Protein AF-A0AAD9XNI5-F1 (afdb_monomer_lite)

InterPro domains:
  IPR002160 Proteinase inhibitor I3, Kunitz legume [PF00197] (52-113)
  IPR002160 Proteinase inhibitor I3, Kunitz legume [PTHR33107] (52-117)
  IPR011065 Kunitz inhibitor STI-like superfamily [SSF50386] (25-122)

Structure (mmCIF, N/CA/C/O backbone):
data_AF-A0AAD9XNI5-F1
#
_entry.id   AF-A0AAD9XNI5-F1
#
loop_
_atom_site.group_PDB
_atom_site.id
_atom_site.type_symbol
_atom_site.label_atom_id
_atom_site.label_alt_id
_atom_site.label_comp_id
_atom_site.label_asym_id
_atom_site.label_entity_id
_atom_site.label_seq_id
_atom_site.pdbx_PDB_ins_code
_atom_site.Cartn_x
_atom_site.Cartn_y
_atom_site.Cartn_z
_atom_site.occupancy
_atom_site.B_iso_or_equiv
_atom_site.auth_seq_id
_atom_site.auth_comp_id
_atom_site.auth_asym_id
_atom_site.auth_atom_id
_atom_site.pdbx_PDB_model_num
ATOM 1 N N . MET A 1 1 ? 68.115 11.244 -39.200 1.00 38.47 1 MET A N 1
ATOM 2 C CA . MET A 1 1 ? 66.893 11.781 -39.847 1.00 38.47 1 MET A CA 1
ATOM 3 C C . MET A 1 1 ? 65.775 10.786 -39.574 1.00 38.47 1 MET A C 1
ATOM 5 O O . MET A 1 1 ? 65.851 9.672 -40.053 1.00 38.47 1 MET A O 1
ATOM 9 N N . LYS A 1 2 ? 65.006 11.010 -38.505 1.00 47.91 2 LYS A N 1
ATOM 10 C CA . LYS A 1 2 ? 63.680 11.659 -38.520 1.00 47.91 2 LYS A CA 1
ATOM 11 C C . LYS A 1 2 ? 62.652 10.840 -39.305 1.00 47.91 2 LYS A C 1
ATOM 13 O O . LYS A 1 2 ? 62.454 11.102 -40.481 1.00 47.91 2 LYS A O 1
ATOM 18 N N . SER A 1 3 ? 61.957 9.931 -38.631 1.00 46.34 3 SER A N 1
ATOM 19 C CA . SER A 1 3 ? 60.509 9.835 -38.805 1.00 46.34 3 SER A CA 1
ATOM 20 C C . SER A 1 3 ? 59.884 9.019 -37.679 1.00 46.34 3 SER A C 1
ATOM 22 O O . SER A 1 3 ? 60.402 7.975 -37.302 1.00 46.34 3 SER A O 1
ATOM 24 N N . SER A 1 4 ? 58.724 9.500 -37.243 1.00 51.69 4 SER A N 1
ATOM 25 C CA . SER A 1 4 ? 57.641 8.714 -36.658 1.00 51.69 4 SER A CA 1
ATOM 26 C C . SER A 1 4 ? 57.689 8.405 -35.160 1.00 51.69 4 SER A C 1
ATOM 28 O O . SER A 1 4 ? 58.062 7.317 -34.750 1.00 51.69 4 SER A O 1
ATOM 30 N N . PHE A 1 5 ? 57.175 9.341 -34.354 1.00 50.62 5 PHE A N 1
ATOM 31 C CA . PHE A 1 5 ? 56.506 9.008 -33.082 1.00 50.62 5 PHE A CA 1
ATOM 32 C C . PHE A 1 5 ? 55.233 9.835 -32.804 1.00 50.62 5 PHE A C 1
ATOM 34 O O . PHE A 1 5 ? 54.589 9.643 -31.780 1.00 50.62 5 PHE A O 1
ATOM 41 N N . VAL A 1 6 ? 54.801 10.724 -33.710 1.00 53.62 6 VAL A N 1
ATOM 42 C CA . VAL A 1 6 ? 53.683 11.651 -33.419 1.00 53.62 6 VAL A CA 1
ATOM 43 C C . VAL A 1 6 ? 52.296 10.996 -33.566 1.00 53.62 6 VAL A C 1
ATOM 45 O O . VAL A 1 6 ? 51.315 11.514 -33.045 1.00 53.62 6 VAL A O 1
ATOM 48 N N . ALA A 1 7 ? 52.185 9.822 -34.194 1.00 50.84 7 ALA A N 1
ATOM 49 C CA . ALA A 1 7 ? 50.882 9.190 -34.439 1.00 50.84 7 ALA A CA 1
ATOM 50 C C . ALA A 1 7 ? 50.332 8.355 -33.262 1.00 50.84 7 ALA A C 1
ATOM 52 O O . ALA A 1 7 ? 49.136 8.084 -33.225 1.00 50.84 7 ALA A O 1
ATOM 53 N N . LEU A 1 8 ? 51.161 7.965 -32.284 1.00 46.12 8 LEU A N 1
ATOM 54 C CA . LEU A 1 8 ? 50.722 7.097 -31.176 1.00 46.12 8 LEU A CA 1
ATOM 55 C C . LEU A 1 8 ? 50.146 7.864 -29.972 1.00 46.12 8 LEU A C 1
ATOM 57 O O . LEU A 1 8 ? 49.423 7.274 -29.174 1.00 46.12 8 LEU A O 1
ATOM 61 N N . SER A 1 9 ? 50.376 9.179 -29.869 1.00 48.59 9 SER A N 1
ATOM 62 C CA . SER A 1 9 ? 49.795 10.006 -28.793 1.00 48.59 9 SER A CA 1
ATOM 63 C C . SER A 1 9 ? 48.326 10.380 -29.009 1.00 48.59 9 SER A C 1
ATOM 65 O O . SER A 1 9 ? 47.660 10.763 -28.053 1.00 48.59 9 SER A O 1
ATOM 67 N N . ILE A 1 10 ? 47.791 10.271 -30.230 1.00 51.34 10 ILE A N 1
ATOM 68 C CA . ILE A 1 10 ? 46.407 10.695 -30.518 1.00 51.34 10 ILE A CA 1
ATOM 69 C C . ILE A 1 10 ? 45.386 9.620 -30.093 1.00 51.34 10 ILE A C 1
ATOM 71 O O . ILE A 1 10 ? 44.232 9.936 -29.823 1.00 51.34 10 ILE A O 1
ATOM 75 N N . ILE A 1 11 ? 45.809 8.362 -29.920 1.00 49.66 11 ILE A N 1
ATOM 76 C CA . ILE A 1 11 ? 44.926 7.263 -29.483 1.00 49.66 11 ILE A CA 1
ATOM 77 C C . ILE A 1 11 ? 44.700 7.274 -27.954 1.00 49.66 11 ILE A C 1
ATOM 79 O O . ILE A 1 11 ? 43.727 6.705 -27.467 1.00 49.66 11 ILE A O 1
ATOM 83 N N . TYR A 1 12 ? 45.517 8.003 -27.183 1.00 50.78 12 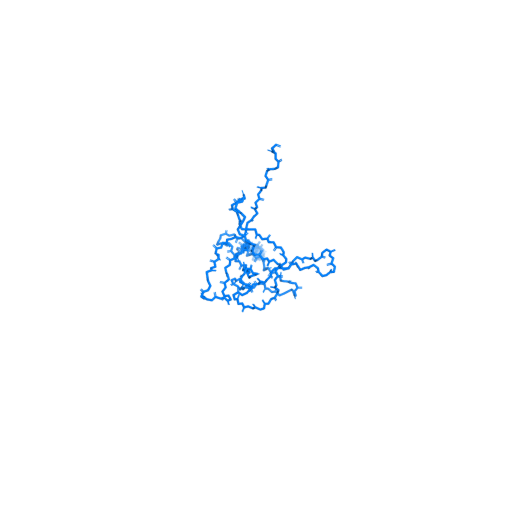TYR A N 1
ATOM 84 C CA . TYR A 1 12 ? 45.322 8.170 -25.733 1.00 50.78 12 TYR A CA 1
ATOM 85 C C . TYR A 1 12 ? 44.331 9.281 -25.344 1.00 50.78 12 TYR A C 1
ATOM 87 O O . TYR A 1 12 ? 44.061 9.463 -24.159 1.00 50.78 12 TYR A O 1
ATOM 95 N N . LEU A 1 13 ? 43.717 9.963 -26.318 1.00 49.28 13 LEU A N 1
ATOM 96 C CA . LEU A 1 13 ? 42.454 10.681 -26.112 1.00 49.28 13 LEU A CA 1
ATOM 97 C C . LEU A 1 13 ? 41.250 9.813 -26.513 1.00 49.28 13 LEU A C 1
ATOM 99 O O . LEU A 1 13 ? 40.232 10.315 -26.983 1.00 49.28 13 LEU A O 1
ATOM 103 N N . ALA A 1 14 ? 41.285 8.516 -26.207 1.00 51.28 14 ALA A N 1
ATOM 104 C CA . ALA A 1 14 ? 40.076 7.907 -25.676 1.00 51.28 14 ALA A CA 1
ATOM 105 C C . ALA A 1 14 ? 39.839 8.545 -24.299 1.00 51.28 14 ALA A C 1
ATOM 107 O O . ALA A 1 14 ? 40.159 7.974 -23.258 1.00 51.28 14 ALA A O 1
ATOM 108 N N . LEU A 1 15 ? 39.317 9.779 -24.306 1.00 51.72 15 LEU A N 1
ATOM 109 C CA . LEU A 1 15 ? 38.514 10.272 -23.207 1.00 51.72 15 LEU A CA 1
ATOM 110 C C . LEU A 1 15 ? 37.523 9.144 -22.936 1.00 51.72 15 LEU A C 1
ATOM 112 O O . LEU A 1 15 ? 36.540 8.986 -23.657 1.00 51.72 15 LEU A O 1
ATOM 116 N N . SER A 1 16 ? 37.761 8.372 -21.880 1.00 52.16 16 SER A N 1
ATOM 117 C CA . SER A 1 16 ? 36.663 7.766 -21.162 1.00 52.16 16 SER A CA 1
ATOM 118 C C . SER A 1 16 ? 35.908 8.940 -20.546 1.00 52.16 16 SER A C 1
ATOM 120 O O . SER A 1 16 ? 35.975 9.199 -19.342 1.00 52.16 16 SER A O 1
ATOM 122 N N . THR A 1 17 ? 35.182 9.693 -21.374 1.00 50.12 17 THR A N 1
ATOM 123 C CA . THR A 1 17 ? 33.915 10.203 -20.911 1.00 50.12 17 THR A CA 1
ATOM 124 C C . THR A 1 17 ? 33.201 8.931 -20.485 1.00 50.12 17 THR A C 1
ATOM 126 O O . THR A 1 17 ? 32.722 8.147 -21.298 1.00 50.12 17 THR A O 1
ATOM 129 N N . LYS A 1 18 ? 33.213 8.642 -19.177 1.00 53.88 18 LYS A N 1
ATOM 130 C CA . LYS A 1 18 ? 32.095 7.915 -18.600 1.00 53.88 18 LYS A CA 1
ATOM 131 C C . LYS A 1 18 ? 30.923 8.742 -19.074 1.00 53.88 18 LYS A C 1
ATOM 133 O O . LYS A 1 18 ? 30.734 9.853 -18.583 1.00 53.88 18 LYS A O 1
ATOM 138 N N . SER A 1 19 ? 30.263 8.296 -20.135 1.00 46.06 19 SER A N 1
ATOM 139 C CA . SER A 1 19 ? 29.042 8.922 -20.564 1.00 46.06 19 SER A CA 1
ATOM 140 C C . SER A 1 19 ? 28.153 8.764 -19.348 1.00 46.06 19 SER A C 1
ATOM 142 O O . SER A 1 19 ? 27.649 7.675 -19.079 1.00 46.06 19 SER A O 1
ATOM 144 N N . SER A 1 20 ? 27.986 9.828 -18.570 1.00 49.56 20 SER A N 1
ATOM 145 C CA . SER A 1 20 ? 26.837 9.986 -17.698 1.00 49.56 20 SER A CA 1
ATOM 146 C C . SER A 1 20 ? 25.629 10.208 -18.612 1.00 49.56 20 SER A C 1
ATOM 148 O O . SER A 1 20 ? 24.979 11.248 -18.581 1.00 49.56 20 SER A O 1
ATOM 150 N N . LEU A 1 21 ? 25.408 9.262 -19.523 1.00 46.06 21 LEU A N 1
ATOM 151 C CA . LEU A 1 21 ? 24.172 9.080 -20.239 1.00 46.06 21 LEU A CA 1
ATOM 152 C C . LEU A 1 21 ? 23.197 8.700 -19.128 1.00 46.06 21 LEU A C 1
ATOM 154 O O . LEU A 1 21 ? 23.421 7.691 -18.468 1.00 46.06 21 LEU A O 1
ATOM 158 N N . GLY A 1 22 ? 22.276 9.626 -18.837 1.00 51.88 22 GLY A N 1
ATOM 159 C CA . GLY A 1 22 ? 21.304 9.654 -17.738 1.00 51.88 22 GLY A CA 1
ATOM 160 C C . GLY A 1 22 ? 21.319 8.450 -16.802 1.00 51.88 22 GLY A C 1
ATOM 161 O O . GLY A 1 22 ? 21.014 7.340 -17.222 1.00 51.88 22 GLY A O 1
ATOM 162 N N . LYS A 1 23 ? 21.637 8.678 -15.526 1.00 57.53 23 LYS A N 1
ATOM 163 C CA . LYS A 1 23 ? 21.643 7.657 -14.473 1.00 57.53 23 LYS A CA 1
ATOM 164 C C . LYS A 1 23 ? 20.227 7.090 -14.291 1.00 57.53 23 LYS A C 1
ATOM 166 O O . LYS A 1 23 ? 19.530 7.537 -13.399 1.00 57.53 23 LYS A O 1
ATOM 171 N N . GLN A 1 24 ? 19.775 6.184 -15.159 1.00 63.03 24 GLN A N 1
ATOM 172 C CA . GLN A 1 24 ? 18.440 5.591 -15.104 1.00 63.03 24 GLN A CA 1
ATOM 173 C C . GLN A 1 24 ? 18.188 5.032 -13.698 1.00 63.03 24 GLN A C 1
ATOM 175 O O . GLN A 1 24 ? 19.113 4.525 -13.063 1.00 63.03 24 GLN A O 1
ATOM 180 N N . ALA A 1 25 ? 16.949 5.155 -13.210 1.00 71.25 25 ALA A N 1
ATOM 181 C CA . ALA A 1 25 ? 16.546 4.523 -11.959 1.00 71.25 25 ALA A CA 1
ATOM 182 C C . ALA A 1 25 ? 16.910 3.037 -12.003 1.00 71.25 25 ALA A C 1
ATOM 184 O O . ALA A 1 25 ? 16.553 2.352 -12.967 1.00 71.25 25 ALA A O 1
ATOM 185 N N . GLU A 1 26 ? 17.612 2.558 -10.978 1.00 83.50 26 GLU A N 1
ATOM 186 C CA . GLU A 1 26 ? 17.832 1.125 -10.804 1.00 83.50 26 GLU A CA 1
ATOM 187 C C . GLU A 1 26 ? 16.469 0.423 -10.740 1.00 83.50 26 GLU A C 1
ATOM 189 O O . GLU A 1 26 ? 15.537 0.980 -10.142 1.00 83.50 26 GLU A O 1
ATOM 194 N N . PRO A 1 27 ? 16.303 -0.735 -11.403 1.00 87.81 27 PRO A N 1
ATOM 195 C CA . PRO A 1 27 ? 15.039 -1.458 -11.390 1.00 87.81 27 PRO A CA 1
ATOM 196 C C . PRO A 1 27 ? 14.670 -1.825 -9.952 1.00 87.81 27 PRO A C 1
ATOM 198 O O . PRO A 1 27 ? 15.520 -2.240 -9.166 1.00 87.81 27 PRO A O 1
ATOM 201 N N . LEU A 1 28 ? 13.397 -1.646 -9.601 1.00 90.69 28 LEU A N 1
ATOM 202 C CA . LEU A 1 28 ? 12.880 -2.157 -8.339 1.00 90.69 28 LEU A CA 1
ATOM 203 C C . LEU A 1 28 ? 12.721 -3.671 -8.495 1.00 90.69 28 LEU A C 1
ATOM 205 O O . LEU A 1 28 ? 12.048 -4.100 -9.427 1.00 90.69 28 LEU A O 1
ATOM 209 N N . LEU A 1 29 ? 13.344 -4.449 -7.614 1.00 92.62 29 LEU A N 1
ATOM 210 C CA . LEU A 1 29 ? 13.222 -5.906 -7.596 1.00 92.62 29 LEU A CA 1
ATOM 211 C C . LEU A 1 29 ? 12.237 -6.332 -6.506 1.00 92.62 29 LEU A C 1
ATOM 213 O O . LEU A 1 29 ? 12.151 -5.676 -5.462 1.00 92.62 29 LEU A O 1
ATOM 217 N N . ASP A 1 30 ? 11.491 -7.401 -6.754 1.00 90.12 30 ASP A N 1
ATOM 218 C CA . ASP A 1 30 ? 10.622 -8.024 -5.763 1.00 90.12 30 ASP A CA 1
ATOM 219 C C . ASP A 1 30 ? 11.366 -9.062 -4.899 1.00 90.12 30 ASP A C 1
ATOM 221 O O . ASP A 1 30 ? 12.598 -9.145 -4.895 1.00 90.12 30 ASP A O 1
ATOM 225 N N . VAL A 1 31 ? 10.608 -9.819 -4.102 1.00 88.25 31 VAL A N 1
ATOM 226 C CA . VAL A 1 31 ? 11.142 -10.838 -3.183 1.00 88.25 31 VAL A CA 1
ATOM 227 C C . VAL A 1 31 ? 11.751 -12.044 -3.899 1.00 88.25 31 VAL A C 1
ATOM 229 O O . VAL A 1 31 ? 12.626 -12.692 -3.326 1.00 88.25 31 VAL A O 1
ATOM 232 N N . ASP A 1 32 ? 11.329 -12.308 -5.134 1.00 90.31 32 ASP A N 1
ATOM 23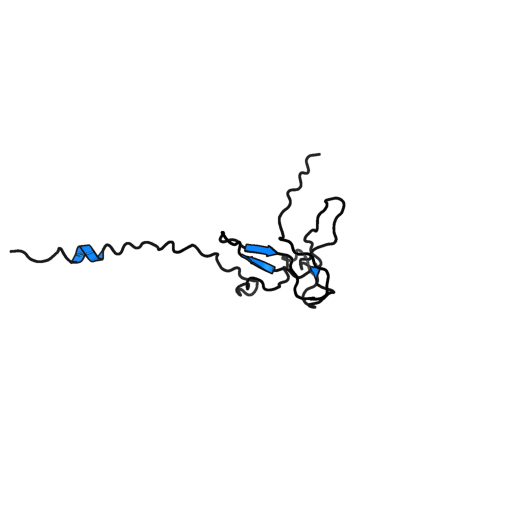3 C CA . ASP A 1 32 ? 11.829 -13.388 -5.983 1.00 90.31 32 ASP A CA 1
ATOM 234 C C . ASP A 1 32 ? 12.965 -12.900 -6.904 1.00 90.31 32 ASP A C 1
ATOM 236 O O . ASP A 1 32 ? 13.498 -13.663 -7.708 1.00 90.31 32 ASP A O 1
ATOM 240 N N . VAL A 1 33 ? 13.424 -11.654 -6.703 1.00 90.50 33 VAL A N 1
ATOM 241 C CA . VAL A 1 33 ? 14.488 -10.986 -7.472 1.00 90.50 33 VAL A CA 1
ATOM 242 C C . VAL A 1 33 ? 14.057 -10.680 -8.916 1.00 90.50 33 VAL A C 1
ATOM 244 O O . VAL A 1 33 ? 14.893 -10.402 -9.778 1.00 90.50 33 VAL A O 1
ATOM 247 N N . ASP A 1 34 ? 12.751 -10.648 -9.175 1.00 94.31 34 ASP A N 1
ATOM 248 C CA . ASP A 1 34 ? 12.190 -10.256 -10.462 1.00 94.31 34 ASP A CA 1
ATOM 249 C C . ASP A 1 34 ? 11.963 -8.738 -10.524 1.00 94.31 34 ASP A C 1
ATOM 251 O O . ASP A 1 34 ? 11.707 -8.068 -9.520 1.00 94.31 34 ASP A O 1
ATOM 255 N N . GLU A 1 35 ? 12.078 -8.153 -11.721 1.00 93.56 35 GLU A N 1
ATOM 256 C CA . GLU A 1 35 ? 11.831 -6.720 -11.905 1.00 93.56 35 GLU A CA 1
ATOM 257 C C . GLU A 1 35 ? 10.341 -6.392 -11.734 1.00 93.56 35 GLU A C 1
ATOM 259 O O . GLU A 1 35 ? 9.467 -6.900 -12.441 1.00 93.56 35 GLU A O 1
ATOM 264 N N . VAL A 1 36 ? 10.055 -5.441 -10.846 1.00 93.00 36 VAL A N 1
ATOM 265 C CA . VAL A 1 36 ? 8.720 -4.880 -10.666 1.00 93.00 36 VAL A CA 1
ATOM 266 C C . VAL A 1 36 ? 8.330 -4.080 -11.906 1.00 93.00 36 VAL A C 1
ATOM 268 O O . VAL A 1 36 ? 8.910 -3.041 -12.237 1.00 93.00 36 VAL A O 1
ATOM 271 N N . VAL A 1 37 ? 7.256 -4.516 -12.557 1.00 93.06 37 VAL A N 1
ATOM 272 C CA . VAL A 1 37 ? 6.707 -3.877 -13.749 1.00 93.06 37 VAL A CA 1
ATOM 273 C C . VAL A 1 37 ? 5.895 -2.644 -13.358 1.00 93.06 37 VAL A C 1
ATOM 275 O O . VAL A 1 37 ? 4.898 -2.702 -12.636 1.00 93.06 37 VAL A O 1
ATOM 278 N N . MET A 1 38 ? 6.297 -1.485 -13.872 1.00 91.19 38 MET A N 1
ATOM 279 C CA . MET A 1 38 ? 5.620 -0.220 -13.582 1.00 91.19 38 MET A CA 1
ATOM 280 C C . MET A 1 38 ? 4.173 -0.209 -14.088 1.00 91.19 38 MET A C 1
ATOM 282 O O . MET A 1 38 ? 3.884 -0.608 -15.212 1.00 91.19 38 MET A O 1
ATOM 286 N N . GLY A 1 39 ? 3.254 0.319 -13.275 1.00 87.75 39 GLY A N 1
ATOM 287 C CA . GLY A 1 39 ? 1.826 0.401 -13.602 1.00 87.75 39 GLY A CA 1
ATOM 288 C C . GLY A 1 39 ? 1.036 -0.893 -13.377 1.00 87.75 39 GLY A C 1
ATOM 289 O O . GLY A 1 39 ? -0.200 -0.843 -13.388 1.00 87.75 39 GLY A O 1
ATOM 290 N N . THR A 1 40 ? 1.718 -2.006 -13.102 1.00 93.44 40 THR A N 1
ATOM 291 C CA . THR A 1 40 ? 1.108 -3.279 -12.702 1.00 93.44 40 THR A CA 1
ATOM 292 C C . THR A 1 40 ? 0.641 -3.225 -11.246 1.00 93.44 40 THR A C 1
ATOM 294 O O . THR A 1 40 ? 1.151 -2.443 -10.441 1.00 93.44 40 THR A O 1
ATOM 297 N N . GLN A 1 41 ? -0.401 -4.003 -10.935 1.00 91.88 41 GLN A N 1
ATOM 298 C CA . GLN A 1 41 ? -0.979 -4.105 -9.597 1.00 91.88 41 GLN A CA 1
ATOM 299 C C . GLN A 1 41 ? -0.260 -5.170 -8.779 1.00 91.88 41 GLN A C 1
ATOM 301 O O . GLN A 1 41 ? -0.122 -6.300 -9.233 1.00 91.88 41 GLN A O 1
ATOM 306 N N . TYR A 1 42 ? 0.109 -4.804 -7.561 1.00 93.25 42 TYR A N 1
ATOM 307 C CA . TYR A 1 42 ? 0.781 -5.653 -6.591 1.00 93.25 42 TYR A CA 1
ATOM 308 C C . TYR A 1 42 ? 0.105 -5.505 -5.229 1.00 93.25 42 TYR A C 1
ATOM 310 O O . TYR A 1 42 ? -0.518 -4.479 -4.935 1.00 93.25 42 TYR A O 1
ATOM 318 N N . TYR A 1 43 ? 0.265 -6.515 -4.385 1.00 92.19 43 TYR A N 1
ATOM 319 C CA . TY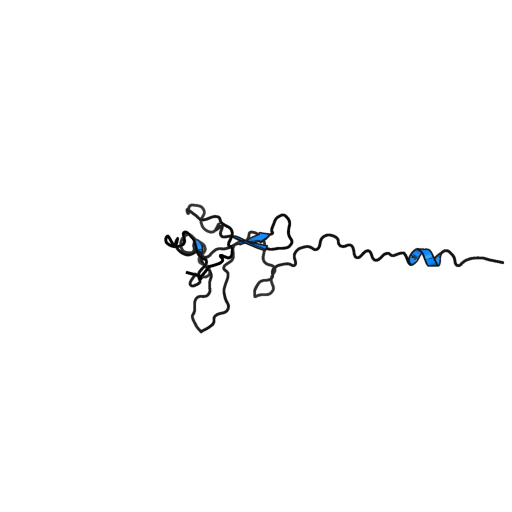R A 1 43 ? 0.143 -6.365 -2.941 1.00 92.19 43 TYR A CA 1
ATOM 320 C C . TYR A 1 43 ? 1.536 -6.103 -2.366 1.00 92.19 43 TYR A C 1
ATOM 322 O O . TYR A 1 43 ? 2.541 -6.573 -2.894 1.00 92.19 43 TYR A O 1
ATOM 330 N N . ILE A 1 44 ? 1.601 -5.325 -1.290 1.00 93.44 44 ILE A N 1
ATOM 331 C CA . ILE A 1 44 ? 2.844 -5.092 -0.550 1.00 93.44 44 ILE A CA 1
ATOM 332 C C . ILE A 1 44 ? 2.728 -5.855 0.760 1.00 93.44 44 ILE A C 1
ATOM 334 O O . ILE A 1 44 ? 1.708 -5.753 1.437 1.00 93.44 44 ILE A O 1
ATOM 338 N N . VAL A 1 45 ? 3.758 -6.616 1.112 1.00 91.44 45 VAL A N 1
ATOM 339 C CA . VAL A 1 45 ? 3.828 -7.359 2.371 1.00 91.44 45 VAL A CA 1
ATOM 340 C C . VAL A 1 45 ? 4.959 -6.815 3.228 1.00 91.44 45 VAL A C 1
ATOM 342 O O . VAL A 1 45 ? 6.076 -6.613 2.756 1.00 91.44 45 VAL A O 1
ATOM 345 N N . SER A 1 46 ? 4.680 -6.570 4.506 1.00 88.56 46 SER A N 1
ATOM 346 C CA . SER A 1 46 ? 5.737 -6.345 5.496 1.00 88.56 46 SER A CA 1
ATOM 347 C C . SER A 1 46 ? 6.321 -7.674 5.977 1.00 88.56 46 SER A C 1
ATOM 349 O O . SER A 1 46 ? 5.626 -8.691 6.018 1.00 88.56 46 SER A O 1
ATOM 351 N N . ALA A 1 47 ? 7.587 -7.661 6.397 1.00 83.44 47 ALA A N 1
ATOM 352 C CA . ALA A 1 47 ? 8.177 -8.801 7.088 1.00 83.44 47 ALA A CA 1
ATOM 353 C C . ALA A 1 47 ? 7.405 -9.064 8.401 1.00 83.44 47 ALA A C 1
ATOM 355 O O . ALA A 1 47 ? 7.253 -8.136 9.204 1.00 83.44 47 ALA A O 1
ATOM 356 N N . PRO A 1 48 ? 6.881 -10.282 8.628 1.00 78.50 48 PRO A N 1
ATOM 357 C CA . PRO A 1 48 ? 6.105 -10.582 9.824 1.00 78.50 48 PRO A CA 1
ATOM 358 C C . PRO A 1 48 ? 6.998 -10.583 11.066 1.00 78.50 48 PRO A C 1
ATOM 360 O O . PRO A 1 48 ? 8.063 -11.197 11.083 1.00 78.50 48 PRO A O 1
ATOM 363 N N . LEU A 1 49 ? 6.538 -9.920 12.129 1.00 74.94 49 LEU A N 1
ATOM 364 C CA . LEU A 1 49 ? 7.207 -9.935 13.435 1.00 74.94 49 LEU A CA 1
ATOM 365 C C . LEU A 1 49 ? 6.838 -11.181 14.264 1.00 74.94 49 LEU A C 1
ATOM 367 O O . LEU A 1 49 ? 7.504 -11.481 15.251 1.00 74.94 49 LEU A O 1
ATOM 371 N N . SER A 1 50 ? 5.783 -11.911 13.878 1.00 79.38 50 SER A N 1
ATOM 372 C CA . SER A 1 50 ? 5.337 -13.160 14.509 1.00 79.38 50 SER A CA 1
ATOM 373 C C . SER A 1 50 ? 4.547 -14.046 13.534 1.00 79.38 50 SER A C 1
ATOM 375 O O . SER A 1 50 ? 4.111 -13.594 12.473 1.00 79.38 50 SER A O 1
ATOM 377 N N . TYR A 1 51 ? 4.364 -15.322 13.887 1.00 74.69 51 TYR A N 1
ATOM 378 C CA . TYR A 1 51 ? 3.610 -16.288 13.084 1.00 74.69 51 TYR A CA 1
ATOM 379 C C . TYR A 1 51 ? 2.123 -15.886 12.996 1.00 74.69 51 TYR A C 1
ATOM 381 O O . TYR A 1 51 ? 1.506 -15.597 14.019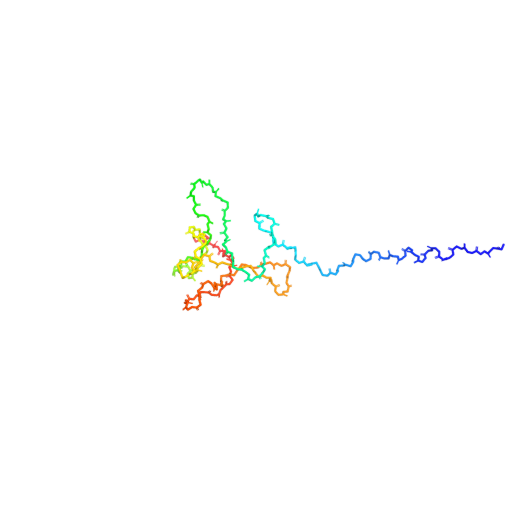 1.00 74.69 51 TYR A O 1
ATOM 389 N N . ASN A 1 52 ? 1.551 -15.894 11.786 1.00 73.25 52 ASN A N 1
ATOM 390 C CA . ASN A 1 52 ? 0.148 -15.565 11.467 1.00 73.25 52 ASN A CA 1
ATOM 391 C C . ASN A 1 52 ? -0.297 -14.092 11.579 1.00 73.25 52 ASN A C 1
ATOM 393 O O . ASN A 1 52 ? -1.499 -13.831 11.633 1.00 73.25 52 ASN A O 1
ATOM 397 N N . GLN A 1 53 ? 0.607 -13.111 11.558 1.00 77.56 53 GLN A N 1
ATOM 398 C CA . GLN A 1 53 ? 0.179 -11.719 11.367 1.00 77.56 53 GLN A CA 1
ATOM 399 C C . GLN A 1 53 ? -0.038 -11.421 9.879 1.00 77.56 53 GLN A C 1
ATOM 401 O O . GLN A 1 53 ? 0.904 -11.577 9.101 1.00 77.56 53 GLN A O 1
ATOM 406 N N . PRO A 1 54 ? -1.235 -10.974 9.453 1.00 82.62 54 PRO A N 1
ATOM 407 C CA . PRO A 1 54 ? -1.440 -10.599 8.067 1.00 82.62 54 PRO A CA 1
ATOM 408 C C . PRO A 1 54 ? -0.741 -9.265 7.800 1.00 82.62 54 PRO A C 1
ATOM 410 O O . PRO A 1 54 ? -1.142 -8.205 8.279 1.00 82.62 54 PRO A O 1
ATOM 413 N N . THR A 1 55 ? 0.345 -9.327 7.036 1.00 92.50 55 THR A N 1
ATOM 414 C CA . THR A 1 55 ? 1.213 -8.178 6.748 1.00 92.50 55 THR A CA 1
ATOM 415 C C . THR A 1 55 ? 0.943 -7.528 5.400 1.00 92.50 55 THR A C 1
ATOM 417 O O . THR A 1 55 ? 1.640 -6.580 5.039 1.00 92.50 55 THR A O 1
ATOM 420 N N . VAL A 1 56 ? -0.061 -8.013 4.666 1.00 94.81 56 VAL A N 1
ATOM 421 C CA . VAL A 1 56 ? -0.508 -7.407 3.411 1.00 94.81 56 VAL A CA 1
ATOM 422 C C . VAL A 1 56 ? -1.029 -6.004 3.697 1.00 94.81 56 VAL A C 1
ATOM 424 O O . VAL A 1 56 ? -1.857 -5.805 4.589 1.00 94.81 56 VAL A O 1
ATOM 427 N N . TRP A 1 57 ? -0.533 -5.036 2.939 1.00 97.00 57 TRP A N 1
ATOM 428 C CA . TRP A 1 57 ? -0.946 -3.646 3.016 1.00 97.00 57 TRP A CA 1
ATOM 429 C C . TRP A 1 57 ? -2.319 -3.450 2.380 1.00 97.00 57 TRP A C 1
ATOM 431 O O . TRP A 1 57 ? -2.637 -4.044 1.348 1.00 97.00 57 TRP A O 1
ATOM 441 N N . LYS A 1 58 ? -3.112 -2.559 2.967 1.00 96.62 58 LYS A N 1
ATOM 442 C CA . LYS A 1 58 ? -4.369 -2.075 2.400 1.00 96.62 58 LYS A CA 1
ATOM 443 C C . LYS A 1 58 ? -4.555 -0.595 2.698 1.00 96.62 58 LYS A C 1
ATOM 445 O O . LYS A 1 58 ? -4.035 -0.083 3.687 1.00 96.62 58 LYS A O 1
ATOM 450 N N . VAL A 1 59 ? -5.340 0.081 1.867 1.00 97.38 59 VAL A N 1
ATOM 451 C CA . VAL A 1 59 ? -5.937 1.365 2.251 1.00 97.38 59 VAL A CA 1
ATOM 452 C C . VAL A 1 59 ? -7.034 1.088 3.276 1.00 97.38 59 VAL A C 1
ATOM 454 O O . VAL A 1 59 ? -7.899 0.247 3.034 1.00 97.38 59 VAL A O 1
ATOM 457 N N . ASP A 1 60 ? -7.001 1.765 4.415 1.00 96.62 60 ASP A N 1
ATOM 458 C CA . ASP A 1 60 ? -8.024 1.623 5.447 1.00 96.62 60 ASP A CA 1
ATOM 459 C C . ASP A 1 60 ? -9.241 2.522 5.190 1.00 96.62 60 ASP A C 1
ATOM 461 O O . ASP A 1 60 ? -9.298 3.299 4.229 1.00 96.62 60 ASP A O 1
ATOM 465 N N . ASP A 1 61 ? -10.248 2.401 6.048 1.00 95.75 61 ASP A N 1
ATOM 466 C CA . ASP A 1 61 ? -11.360 3.342 6.077 1.00 95.75 61 ASP A CA 1
ATOM 467 C C . ASP A 1 61 ? -10.891 4.772 6.384 1.00 95.75 61 ASP A C 1
ATOM 469 O O . ASP A 1 61 ? -9.851 5.008 7.001 1.00 95.75 61 ASP A O 1
ATOM 473 N N . TYR A 1 62 ? -11.669 5.747 5.908 1.00 95.81 62 TYR A N 1
ATOM 474 C CA . TYR A 1 62 ? -11.377 7.156 6.141 1.00 95.81 62 TYR A CA 1
ATOM 475 C C . TYR A 1 62 ? -11.425 7.476 7.636 1.00 95.81 62 TYR A C 1
ATOM 477 O O . TYR A 1 62 ? -12.472 7.339 8.271 1.00 95.81 62 TYR A O 1
ATOM 485 N N . ASP A 1 63 ? -10.320 7.974 8.180 1.00 96.38 63 ASP A N 1
ATOM 486 C CA . ASP A 1 63 ? -10.271 8.483 9.541 1.00 96.38 63 ASP A CA 1
ATOM 487 C C . ASP A 1 63 ? -10.695 9.955 9.558 1.00 96.38 63 ASP A C 1
ATOM 489 O O . ASP A 1 63 ? -9.950 10.854 9.157 1.00 96.38 63 ASP A O 1
ATOM 493 N N . GLY A 1 64 ? -11.903 10.211 10.061 1.00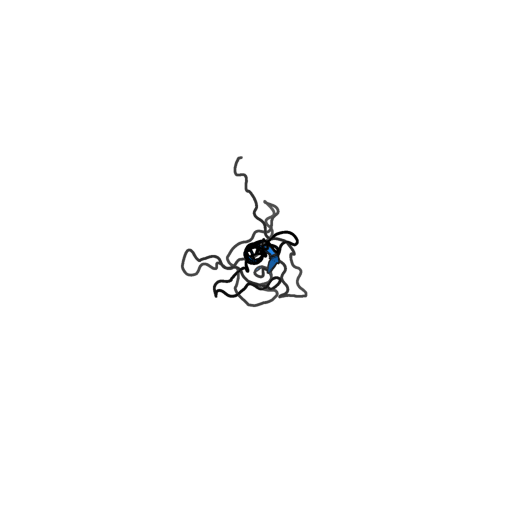 96.88 64 GLY A N 1
ATOM 494 C CA . GLY A 1 64 ? -12.457 11.558 10.177 1.00 96.88 64 GLY A CA 1
ATOM 495 C C . GLY A 1 64 ? -11.724 12.460 11.175 1.00 96.88 64 GLY A C 1
ATOM 496 O O . GLY A 1 64 ? -11.794 13.680 11.034 1.00 96.88 64 GLY A O 1
ATOM 497 N N . SER A 1 65 ? -11.003 11.899 12.153 1.00 94.19 65 SER A N 1
ATOM 498 C CA . SER A 1 65 ? -10.291 12.686 13.169 1.00 94.19 65 SER A CA 1
ATOM 499 C C . SER A 1 65 ? -9.034 13.343 12.599 1.00 94.19 65 SER A C 1
ATOM 501 O O . SER A 1 65 ? -8.760 14.517 12.846 1.00 94.19 65 SER A O 1
ATOM 503 N N . THR A 1 66 ? -8.304 12.606 11.763 1.00 93.38 66 THR A N 1
ATOM 504 C CA . THR A 1 66 ? -7.094 13.095 11.098 1.00 93.38 66 THR A CA 1
ATOM 505 C C . THR A 1 66 ? -7.327 13.539 9.660 1.00 93.38 66 THR A C 1
ATOM 507 O O . THR A 1 66 ? -6.455 14.180 9.073 1.00 93.38 66 THR A O 1
ATOM 510 N N . ARG A 1 67 ? -8.517 13.254 9.123 1.00 93.56 67 ARG A N 1
ATOM 511 C CA . ARG A 1 67 ? -8.962 13.535 7.757 1.00 93.56 67 ARG A CA 1
ATOM 512 C C . ARG A 1 67 ? -8.148 12.806 6.692 1.00 93.56 67 ARG A C 1
ATOM 514 O O . ARG A 1 67 ? -7.955 13.372 5.619 1.00 93.56 67 ARG A O 1
ATOM 521 N N . GLN A 1 68 ? -7.721 11.572 6.963 1.00 94.88 68 GLN A N 1
ATOM 522 C CA . GLN A 1 68 ? -6.842 10.797 6.082 1.00 94.88 68 GLN A CA 1
ATOM 523 C C . GLN A 1 68 ? -7.308 9.359 5.842 1.00 94.88 68 GLN A C 1
ATOM 525 O O . GLN A 1 68 ? -8.069 8.787 6.616 1.00 94.88 68 GLN A O 1
ATOM 530 N N . TRP A 1 69 ? -6.795 8.773 4.761 1.00 96.56 69 TRP A N 1
ATOM 531 C CA . TRP A 1 69 ? -6.878 7.349 4.449 1.00 96.56 69 TRP A CA 1
ATOM 532 C C . TRP A 1 69 ? -5.496 6.757 4.696 1.00 96.56 69 TRP A C 1
ATOM 534 O O . TRP A 1 69 ? -4.546 7.092 3.986 1.00 96.56 69 TRP A O 1
ATOM 544 N N . TYR A 1 70 ? -5.366 5.924 5.722 1.00 96.81 70 TYR A N 1
ATOM 545 C CA . TYR A 1 70 ? -4.078 5.333 6.070 1.00 96.81 70 TYR A CA 1
ATOM 546 C C . TYR A 1 70 ? -3.798 4.077 5.262 1.00 96.81 70 TYR A C 1
ATOM 548 O O . TYR A 1 70 ? -4.712 3.372 4.840 1.00 96.81 70 TYR A O 1
ATOM 556 N N . ILE A 1 71 ? -2.511 3.781 5.095 1.00 96.94 71 ILE A N 1
ATOM 557 C CA . ILE A 1 71 ? -2.082 2.433 4.755 1.00 96.94 71 ILE A CA 1
ATOM 558 C C . ILE A 1 71 ? -1.915 1.655 6.054 1.00 96.94 71 ILE A C 1
ATOM 560 O O . ILE A 1 71 ? -1.137 2.053 6.921 1.00 96.94 71 ILE A O 1
ATOM 564 N N . THR A 1 72 ? -2.652 0.558 6.179 1.00 95.38 72 THR A N 1
ATOM 565 C CA . THR A 1 72 ? -2.569 -0.365 7.311 1.00 95.38 72 THR A CA 1
ATOM 566 C C . THR A 1 72 ? -2.231 -1.769 6.826 1.00 95.38 72 THR A C 1
ATOM 568 O O . THR A 1 72 ? -2.210 -2.046 5.626 1.00 95.38 72 THR A O 1
ATOM 571 N N . THR A 1 73 ? -1.899 -2.657 7.758 1.00 93.50 73 THR A N 1
ATOM 572 C CA . THR A 1 73 ? -1.747 -4.090 7.485 1.00 93.50 73 THR A CA 1
ATOM 573 C C . THR A 1 73 ? -3.106 -4.796 7.597 1.00 93.50 73 THR A C 1
ATOM 575 O O . THR A 1 73 ? -4.157 -4.153 7.647 1.00 93.50 73 THR A O 1
ATOM 578 N N . ASN A 1 74 ? -3.123 -6.129 7.647 1.00 92.69 74 ASN A N 1
ATOM 579 C CA . ASN A 1 74 ? -4.346 -6.936 7.663 1.00 92.69 74 ASN A CA 1
ATOM 580 C C . ASN A 1 74 ? -5.168 -6.866 6.361 1.00 92.69 74 ASN A C 1
ATOM 582 O O . ASN A 1 74 ? -6.396 -6.985 6.382 1.00 92.69 74 ASN A O 1
ATOM 586 N N . GLY A 1 75 ? -4.503 -6.644 5.226 1.00 94.50 75 GLY A N 1
ATOM 587 C CA . GLY A 1 75 ? -5.058 -6.901 3.901 1.00 94.50 75 GLY A CA 1
ATOM 588 C C . GLY A 1 75 ? -5.142 -8.398 3.584 1.00 94.50 75 GLY A C 1
ATOM 589 O O . GLY A 1 75 ? -4.704 -9.249 4.360 1.00 94.50 75 GLY A O 1
ATOM 590 N N . VAL A 1 76 ? -5.700 -8.707 2.415 1.00 93.88 76 VAL A N 1
ATOM 591 C CA . VAL A 1 76 ? -5.834 -10.075 1.892 1.00 93.88 76 VAL A CA 1
ATOM 592 C C . VAL A 1 76 ? -5.058 -10.182 0.586 1.00 93.88 76 VAL A C 1
ATOM 594 O O . VAL A 1 76 ? -5.214 -9.339 -0.300 1.00 93.88 76 VAL A O 1
ATOM 597 N N . GLU A 1 77 ? -4.228 -11.214 0.479 1.00 91.50 77 GLU A N 1
ATOM 598 C CA . GLU A 1 77 ? -3.485 -11.541 -0.735 1.00 91.50 77 GLU A CA 1
ATOM 599 C C . GLU A 1 77 ? -4.411 -12.175 -1.786 1.00 91.50 77 GLU A C 1
ATOM 601 O O . GLU A 1 77 ? -5.237 -13.034 -1.474 1.00 91.50 77 GLU A O 1
ATOM 606 N N . GLY A 1 78 ? -4.276 -11.758 -3.047 1.00 91.38 78 GLY A N 1
ATOM 607 C CA . GLY A 1 78 ? -5.042 -12.324 -4.159 1.00 91.38 78 GLY A CA 1
ATOM 608 C C . GLY A 1 78 ? -6.524 -11.922 -4.188 1.00 91.38 78 GLY A C 1
ATOM 609 O O . GLY A 1 78 ? -6.886 -10.806 -3.823 1.00 91.38 78 GLY A O 1
ATOM 610 N N . ASN A 1 79 ? -7.371 -12.819 -4.714 1.00 95.06 79 ASN A N 1
ATOM 611 C CA . ASN A 1 79 ? -8.815 -12.617 -4.935 1.00 95.06 79 ASN A CA 1
ATOM 612 C C . ASN A 1 79 ? -9.140 -11.272 -5.619 1.00 95.06 79 ASN A C 1
ATOM 614 O O . ASN A 1 79 ? -9.857 -10.439 -5.068 1.00 95.06 79 ASN A O 1
ATOM 618 N N . ALA A 1 80 ? -8.553 -11.027 -6.795 1.00 95.50 80 ALA A N 1
ATOM 619 C CA . ALA A 1 80 ? -8.696 -9.768 -7.525 1.00 95.50 80 ALA A CA 1
ATOM 620 C C . ALA A 1 80 ? -10.171 -9.451 -7.826 1.00 95.50 80 ALA A C 1
ATOM 622 O O . ALA A 1 80 ? -10.803 -10.107 -8.651 1.00 95.50 80 ALA A O 1
ATOM 623 N N . GLY A 1 81 ? -10.709 -8.422 -7.170 1.00 95.94 81 GLY A N 1
ATOM 624 C CA . GLY A 1 81 ? -12.098 -8.020 -7.344 1.00 95.94 81 GLY A CA 1
ATOM 625 C C . GLY A 1 81 ? -12.520 -6.912 -6.389 1.00 95.94 81 GLY A C 1
ATOM 626 O O . GLY A 1 81 ? -11.691 -6.248 -5.763 1.00 95.94 81 GLY A O 1
ATOM 627 N N . ALA A 1 82 ? -13.833 -6.712 -6.277 1.00 96.19 82 ALA A N 1
ATOM 628 C CA . ALA A 1 82 ? -14.417 -5.702 -5.397 1.00 96.19 82 ALA A CA 1
ATOM 629 C C . ALA A 1 82 ? -14.060 -5.928 -3.916 1.00 96.19 82 ALA A C 1
ATOM 631 O O . ALA A 1 82 ? -13.793 -4.969 -3.196 1.00 96.19 82 ALA A O 1
ATOM 632 N N . GLU A 1 83 ? -13.997 -7.187 -3.476 1.00 96.19 83 GLU A N 1
ATOM 633 C CA . GLU A 1 83 ? -13.733 -7.559 -2.077 1.00 96.19 83 GLU A CA 1
ATOM 634 C C . GLU A 1 83 ? -12.317 -7.202 -1.612 1.00 96.19 83 GLU A C 1
ATOM 636 O O . GLU A 1 83 ? -12.102 -6.892 -0.443 1.00 96.19 83 GLU A O 1
ATOM 641 N N . THR A 1 84 ? -11.346 -7.202 -2.525 1.00 96.56 84 THR A N 1
ATOM 642 C CA . THR A 1 84 ? -9.935 -6.910 -2.225 1.00 96.56 84 THR A CA 1
ATOM 643 C C . THR A 1 84 ? -9.478 -5.579 -2.800 1.00 96.56 84 THR A C 1
ATOM 645 O O . THR A 1 84 ? -8.286 -5.288 -2.806 1.00 96.56 84 THR A O 1
ATOM 648 N N . LEU A 1 85 ? -10.409 -4.737 -3.260 1.00 96.50 85 LEU A N 1
ATOM 649 C CA . LEU A 1 85 ? -10.126 -3.498 -3.986 1.00 96.50 85 LEU A CA 1
ATOM 650 C C . LEU A 1 85 ? -9.074 -2.617 -3.294 1.00 96.50 85 LEU A C 1
ATOM 652 O O . LEU A 1 85 ? -8.205 -2.058 -3.960 1.00 96.50 85 LEU A O 1
ATOM 656 N N . LYS A 1 86 ? -9.136 -2.529 -1.960 1.00 96.75 86 LYS A N 1
ATOM 657 C CA . LYS A 1 86 ? -8.255 -1.703 -1.121 1.00 96.75 86 LYS A CA 1
ATOM 658 C C . LYS A 1 86 ? -6.835 -2.267 -0.943 1.00 96.75 86 LYS A C 1
ATOM 660 O O . LYS A 1 86 ? -5.960 -1.524 -0.508 1.00 96.75 86 LYS A O 1
ATOM 665 N N . ASN A 1 87 ? -6.599 -3.533 -1.290 1.00 97.12 87 ASN A N 1
ATOM 666 C CA . ASN A 1 87 ? -5.311 -4.222 -1.117 1.00 97.12 87 ASN A CA 1
ATOM 667 C C . ASN A 1 87 ? -4.347 -3.965 -2.292 1.00 97.12 87 ASN A C 1
ATOM 669 O O . ASN A 1 87 ? -3.144 -4.181 -2.173 1.00 97.12 87 ASN A O 1
ATOM 673 N N . TRP A 1 88 ? -4.867 -3.511 -3.439 1.00 96.44 88 TRP A N 1
ATOM 674 C CA . TRP A 1 88 ? -4.088 -3.371 -4.670 1.00 96.44 88 TRP A CA 1
ATOM 675 C C . TRP A 1 88 ? -3.412 -2.003 -4.770 1.00 96.44 88 TRP A C 1
ATOM 677 O O . TRP A 1 88 ? -4.060 -0.948 -4.787 1.00 96.44 88 TRP A O 1
ATOM 687 N N . LEU A 1 89 ? -2.089 -2.033 -4.896 1.00 96.62 89 LEU A N 1
ATOM 688 C CA . LEU A 1 89 ? -1.216 -0.875 -5.048 1.00 96.62 89 LEU A CA 1
ATOM 689 C C . LEU A 1 89 ? -0.421 -1.003 -6.353 1.00 96.62 89 LEU A C 1
ATOM 691 O O . LEU A 1 89 ? -0.303 -2.079 -6.932 1.00 96.62 89 LEU A O 1
ATOM 695 N N . LYS A 1 90 ? 0.107 0.110 -6.853 1.00 95.81 90 LYS A N 1
ATOM 696 C CA . LYS A 1 90 ? 0.941 0.155 -8.058 1.00 95.81 90 LYS A CA 1
ATOM 697 C C . LYS A 1 90 ? 2.219 0.917 -7.775 1.00 95.81 90 LYS A C 1
ATOM 699 O O . LYS A 1 90 ? 2.186 1.942 -7.094 1.00 95.81 90 LYS A O 1
ATOM 704 N N . PHE A 1 91 ? 3.307 0.491 -8.401 1.00 94.44 91 PHE A N 1
ATOM 705 C CA . PHE A 1 91 ? 4.521 1.292 -8.498 1.00 94.44 91 PHE A CA 1
ATOM 706 C C . PHE A 1 91 ? 4.499 2.099 -9.793 1.00 94.44 91 PHE A C 1
ATOM 708 O O . PHE A 1 91 ? 4.151 1.595 -10.864 1.00 94.44 91 PHE A O 1
ATOM 715 N N . LYS A 1 92 ? 4.846 3.380 -9.701 1.00 92.94 92 LYS A N 1
ATOM 716 C CA . LYS A 1 92 ? 5.052 4.261 -10.854 1.00 92.94 92 LYS A CA 1
ATOM 717 C C . LYS A 1 92 ? 6.396 4.960 -10.719 1.00 92.94 92 LYS A C 1
ATOM 719 O O . LYS A 1 92 ? 6.859 5.205 -9.609 1.00 92.94 92 LYS A O 1
ATOM 724 N N . ARG A 1 93 ? 6.991 5.343 -11.845 1.00 89.62 93 ARG A N 1
ATOM 725 C CA . ARG A 1 93 ? 8.140 6.256 -11.852 1.00 89.62 93 ARG A CA 1
ATOM 726 C C . ARG A 1 93 ? 7.672 7.691 -11.621 1.00 89.62 93 ARG A C 1
ATOM 728 O O . ARG A 1 93 ? 6.556 8.059 -12.000 1.00 89.62 93 ARG A O 1
ATOM 735 N N . TYR A 1 94 ? 8.520 8.499 -11.002 1.00 88.69 94 TYR A N 1
ATOM 736 C CA . TYR A 1 94 ? 8.382 9.949 -11.088 1.00 88.69 94 TYR A CA 1
ATOM 737 C C . TYR A 1 94 ? 8.787 10.415 -12.491 1.00 88.69 94 TYR A C 1
ATOM 739 O O . TYR A 1 94 ? 9.743 9.906 -13.066 1.00 88.69 94 TYR A O 1
ATOM 747 N N . GLU A 1 95 ? 8.074 11.394 -13.047 1.00 81.94 95 GLU A N 1
ATOM 748 C CA . GLU A 1 95 ? 8.285 11.852 -14.432 1.00 81.94 95 GLU A CA 1
ATOM 749 C C . GLU A 1 95 ? 9.658 12.512 -14.652 1.00 81.94 95 GLU A C 1
ATOM 751 O O . GLU A 1 95 ? 10.177 12.513 -15.767 1.00 81.94 95 GLU A O 1
ATOM 756 N N . HIS A 1 96 ? 10.272 13.044 -13.590 1.00 80.44 96 HIS A N 1
ATOM 757 C CA . HIS A 1 96 ? 11.510 13.829 -13.670 1.00 80.44 96 HIS A CA 1
ATOM 758 C C . HIS A 1 96 ? 12.583 13.406 -12.662 1.00 80.44 96 HIS A C 1
ATOM 760 O O . HIS A 1 96 ? 13.547 14.135 -12.440 1.00 80.44 96 HIS A O 1
ATOM 766 N N . THR A 1 97 ? 12.428 12.247 -12.021 1.00 81.88 97 THR A N 1
ATOM 767 C CA . THR A 1 97 ? 13.422 11.744 -11.069 1.00 81.88 97 THR A CA 1
ATOM 768 C C . THR A 1 97 ? 13.652 10.255 -11.263 1.00 81.88 97 THR A C 1
ATOM 770 O O . THR A 1 97 ? 12.880 9.558 -11.916 1.00 81.88 97 THR A O 1
ATOM 773 N N . TYR A 1 98 ? 14.726 9.758 -10.659 1.00 82.88 98 TYR A N 1
ATOM 774 C CA . TYR A 1 98 ? 15.078 8.340 -10.672 1.00 82.88 98 TYR A CA 1
ATOM 775 C C . TYR A 1 98 ? 14.383 7.542 -9.557 1.00 82.88 98 TYR A C 1
ATOM 777 O O . TYR A 1 98 ? 14.838 6.464 -9.193 1.00 82.88 98 TYR A O 1
ATOM 785 N N . GLY A 1 99 ? 13.321 8.098 -8.969 1.00 88.00 99 GLY A N 1
ATOM 786 C CA . GLY A 1 99 ? 12.585 7.480 -7.875 1.00 8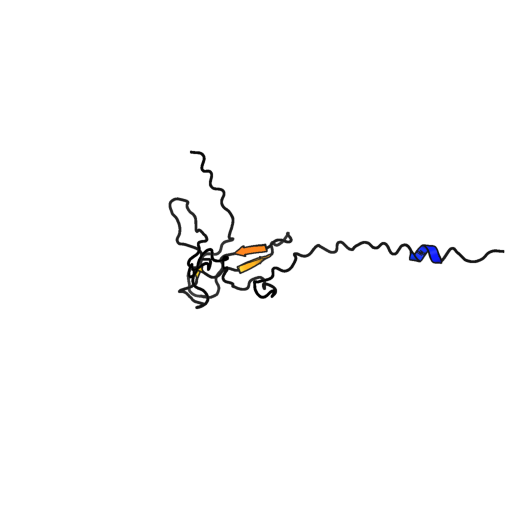8.00 99 GLY A CA 1
ATOM 787 C C . GLY A 1 99 ? 11.297 6.797 -8.325 1.00 88.00 99 GLY A C 1
ATOM 788 O O . GLY A 1 99 ? 10.740 7.077 -9.393 1.00 88.00 99 GLY A O 1
ATOM 789 N N . TYR A 1 100 ? 10.774 5.971 -7.427 1.00 91.12 100 TYR A N 1
ATOM 790 C CA . TYR A 1 100 ? 9.472 5.330 -7.551 1.00 91.12 100 TYR A CA 1
ATOM 791 C C . TYR A 1 100 ? 8.482 5.931 -6.557 1.00 91.12 100 TYR A C 1
ATOM 793 O O . TYR A 1 100 ? 8.859 6.381 -5.476 1.00 91.12 100 TYR A O 1
ATOM 801 N N . LYS A 1 101 ? 7.202 5.903 -6.917 1.00 93.06 101 LYS A N 1
ATOM 802 C CA . LYS A 1 101 ? 6.082 6.215 -6.032 1.00 93.06 101 LYS A CA 1
ATOM 803 C C . LYS A 1 101 ? 5.119 5.045 -5.965 1.00 93.06 101 LYS A C 1
ATOM 805 O O . LYS A 1 101 ? 4.884 4.368 -6.968 1.00 93.06 101 LYS A O 1
ATOM 810 N N . ILE A 1 102 ? 4.537 4.864 -4.788 1.00 96.31 102 ILE A N 1
ATOM 811 C CA . ILE A 1 102 ? 3.445 3.925 -4.559 1.00 96.31 102 ILE A CA 1
ATOM 812 C C . ILE A 1 102 ? 2.139 4.686 -4.789 1.00 96.31 102 ILE A C 1
ATOM 814 O O . ILE A 1 102 ? 1.973 5.818 -4.337 1.00 96.31 102 ILE A O 1
ATOM 818 N N . VAL A 1 103 ? 1.218 4.082 -5.527 1.00 96.56 103 VAL A N 1
ATOM 819 C CA . VAL A 1 103 ? -0.074 4.675 -5.875 1.00 96.56 103 VAL A CA 1
ATOM 820 C C . VAL A 1 103 ? -1.165 3.663 -5.593 1.00 96.56 103 VAL A C 1
ATOM 822 O O . VAL A 1 103 ? -1.090 2.523 -6.052 1.00 96.56 103 VAL A O 1
ATOM 825 N N . HIS A 1 104 ? -2.219 4.091 -4.911 1.00 96.69 104 HIS A N 1
ATOM 826 C CA . HIS A 1 104 ? -3.454 3.333 -4.875 1.00 96.69 104 HIS A CA 1
ATOM 827 C C . HIS A 1 104 ? -4.307 3.718 -6.089 1.00 96.69 104 HIS A C 1
ATOM 829 O O . HIS A 1 104 ? -4.807 4.835 -6.199 1.00 96.69 104 HIS A O 1
ATOM 835 N N . CYS A 1 105 ? -4.390 2.801 -7.053 1.00 94.62 105 CYS A N 1
ATOM 836 C CA . CYS A 1 105 ? -5.180 2.928 -8.278 1.00 94.62 105 CYS A CA 1
ATOM 837 C C . CYS A 1 105 ? -5.589 1.521 -8.744 1.00 94.62 105 CYS A C 1
ATOM 839 O O . CYS A 1 105 ? -4.973 0.957 -9.661 1.00 94.62 105 CYS A O 1
ATOM 841 N N . PRO A 1 106 ? -6.594 0.914 -8.101 1.00 95.06 106 PRO A N 1
ATOM 842 C CA . PRO A 1 106 ? -6.982 -0.441 -8.434 1.00 95.06 106 PRO A CA 1
ATOM 843 C C . PRO A 1 106 ? -7.677 -0.506 -9.803 1.00 95.06 106 PRO A C 1
ATOM 845 O O . PRO A 1 106 ? -8.478 0.344 -10.205 1.00 95.06 106 PRO A O 1
ATOM 848 N N . SER A 1 107 ? -7.364 -1.554 -10.548 1.00 94.25 107 SER A N 1
ATOM 849 C CA . SER A 1 107 ? -7.973 -1.925 -11.828 1.00 94.25 107 SER A CA 1
ATOM 850 C C . SER A 1 107 ? -8.586 -3.327 -11.779 1.00 94.25 107 SER A C 1
ATOM 852 O O . SER A 1 107 ? -9.079 -3.798 -12.791 1.00 94.25 107 SER A O 1
ATOM 854 N N . VAL A 1 108 ? -8.596 -3.974 -10.605 1.00 95.19 108 VAL A N 1
ATOM 855 C CA . VAL A 1 108 ? -9.242 -5.281 -10.374 1.00 95.19 108 VAL A CA 1
ATOM 856 C C . VAL A 1 108 ? -10.775 -5.239 -10.364 1.00 95.19 108 VAL A C 1
ATOM 858 O O . VAL A 1 108 ? -11.419 -6.278 -10.402 1.00 95.19 108 VAL A O 1
ATOM 861 N N . CYS A 1 109 ? -11.371 -4.046 -10.300 1.00 95.88 109 CYS A N 1
ATOM 862 C CA . CYS A 1 109 ? -12.808 -3.837 -10.437 1.00 95.88 109 CYS A CA 1
ATOM 863 C C . CYS A 1 109 ? -13.057 -2.582 -11.279 1.00 95.88 109 CYS A C 1
ATOM 865 O O . CYS A 1 109 ? -12.580 -1.484 -10.953 1.00 95.88 109 CYS A O 1
ATOM 867 N N . GLU A 1 110 ? -13.786 -2.750 -12.378 1.00 93.88 110 GLU A N 1
ATOM 868 C CA . GLU A 1 110 ? -14.083 -1.672 -13.320 1.00 93.88 110 GLU A CA 1
ATOM 869 C C . GLU A 1 110 ? -15.246 -0.797 -12.842 1.00 93.88 110 GLU A C 1
ATOM 871 O O . GLU A 1 110 ? -15.133 0.425 -12.859 1.00 93.88 110 GLU A O 1
ATOM 876 N N . SER A 1 111 ? -16.318 -1.414 -12.337 1.00 95.50 111 SER A N 1
ATOM 877 C CA . SER A 1 111 ? -17.538 -0.728 -11.889 1.00 95.50 111 SER A CA 1
ATOM 878 C C . SER A 1 111 ? -17.455 -0.136 -10.477 1.00 95.50 111 SER A C 1
ATOM 880 O O . SER A 1 111 ? -18.341 0.617 -10.074 1.00 95.50 111 SER A O 1
ATOM 882 N N . CYS A 1 112 ? -16.418 -0.468 -9.705 1.00 96.00 112 CYS A N 1
ATOM 883 C CA . CYS A 1 112 ? -16.278 -0.006 -8.329 1.00 96.00 112 CYS A CA 1
ATOM 884 C C . CYS A 1 112 ? -15.887 1.475 -8.255 1.00 96.00 112 CYS A C 1
ATOM 886 O O . CYS A 1 112 ? -14.980 1.933 -8.957 1.00 96.00 112 CYS A O 1
ATOM 888 N N . VAL A 1 113 ? -16.481 2.196 -7.301 1.00 93.81 113 VAL A N 1
ATOM 889 C CA . VAL A 1 113 ? -15.942 3.484 -6.849 1.00 93.81 113 VAL A CA 1
ATOM 890 C C . VAL A 1 113 ? -14.625 3.217 -6.129 1.00 93.81 113 VAL A C 1
ATOM 892 O O . VAL A 1 113 ? -14.554 2.384 -5.227 1.00 93.81 113 VAL A O 1
ATOM 895 N N . LYS A 1 114 ? -13.572 3.913 -6.548 1.00 91.62 114 LYS A N 1
ATOM 896 C CA . LYS A 1 114 ? -12.207 3.684 -6.078 1.00 91.62 114 LYS A CA 1
ATOM 897 C C . LYS A 1 114 ? -11.481 4.989 -5.832 1.00 91.62 114 LYS A C 1
ATOM 899 O O . LYS A 1 114 ? -11.704 5.982 -6.521 1.00 91.62 114 LYS A O 1
ATOM 904 N N . LEU A 1 115 ? -10.588 4.947 -4.856 1.00 92.69 115 LEU A N 1
ATOM 905 C CA . LEU A 1 115 ? -9.643 6.018 -4.602 1.00 92.69 115 LEU A CA 1
ATOM 906 C C . LEU A 1 115 ? -8.544 5.990 -5.674 1.00 92.69 115 LEU A C 1
ATOM 908 O O . LEU A 1 115 ? -8.170 4.933 -6.188 1.00 92.69 115 LEU A O 1
ATOM 912 N N . TYR A 1 116 ? -8.042 7.173 -6.013 1.00 94.62 116 TYR A N 1
ATOM 913 C CA . TYR A 1 116 ? -6.896 7.351 -6.897 1.00 94.62 116 TYR A CA 1
ATOM 914 C C . TYR A 1 116 ? -5.953 8.365 -6.257 1.00 94.62 116 TYR A C 1
ATOM 916 O O . TYR A 1 116 ? -6.177 9.572 -6.346 1.00 94.62 116 TYR A O 1
ATOM 924 N N . SER A 1 117 ? -4.920 7.882 -5.571 1.00 95.44 117 SER A N 1
ATOM 925 C CA . SER A 1 117 ? -4.006 8.748 -4.822 1.00 95.44 117 SER A CA 1
ATOM 926 C C . SER A 1 117 ? -2.602 8.164 -4.729 1.00 95.44 117 SER A C 1
ATOM 928 O O . SER A 1 117 ? -2.403 6.947 -4.773 1.00 95.44 117 SER A O 1
ATOM 930 N N . ASN A 1 118 ? -1.610 9.047 -4.597 1.00 96.38 118 ASN A N 1
ATOM 931 C CA . ASN A 1 118 ? -0.273 8.633 -4.184 1.00 96.38 118 ASN A CA 1
ATOM 932 C C . ASN A 1 118 ? -0.305 8.225 -2.704 1.00 96.38 118 ASN A C 1
ATOM 934 O O . ASN A 1 118 ? -1.113 8.740 -1.929 1.00 96.38 118 ASN A O 1
ATOM 938 N N . VAL A 1 119 ? 0.584 7.311 -2.325 1.00 96.25 119 VAL A N 1
ATOM 939 C CA . VAL A 1 119 ? 0.876 6.992 -0.927 1.00 96.25 119 VAL A CA 1
ATOM 940 C C . VAL A 1 119 ? 2.076 7.828 -0.498 1.00 96.25 119 VAL A C 1
ATOM 942 O O . VAL A 1 119 ? 3.121 7.796 -1.148 1.00 96.25 119 VAL A O 1
ATOM 945 N N . GLU A 1 120 ? 1.921 8.573 0.592 1.00 94.81 120 GLU A N 1
ATOM 946 C CA . GLU A 1 120 ? 2.919 9.512 1.104 1.00 94.81 120 GLU A CA 1
ATOM 947 C C . GLU A 1 120 ? 3.085 9.343 2.618 1.00 94.81 120 GLU A C 1
ATOM 949 O O . GLU A 1 120 ? 2.225 8.774 3.294 1.00 94.81 120 GLU A O 1
ATOM 954 N N . TYR A 1 121 ? 4.202 9.832 3.157 1.00 93.25 121 TYR A N 1
ATOM 955 C CA . TYR A 1 121 ? 4.406 9.872 4.600 1.00 93.25 121 TYR A CA 1
ATOM 956 C C . TYR A 1 121 ? 3.711 11.099 5.196 1.00 93.25 121 TYR A C 1
ATOM 958 O O . TYR A 1 121 ? 3.664 12.169 4.588 1.00 93.25 121 TYR A O 1
ATOM 966 N N . ARG A 1 122 ? 3.208 10.959 6.422 1.00 88.81 122 ARG A N 1
ATOM 967 C CA . ARG A 1 122 ? 2.661 12.067 7.206 1.00 88.81 122 ARG A CA 1
ATOM 968 C C . ARG A 1 122 ? 3.521 12.272 8.443 1.00 88.81 122 ARG A C 1
ATOM 970 O O . ARG A 1 122 ? 3.749 11.328 9.192 1.00 88.81 122 ARG A O 1
ATOM 977 N N . VAL A 1 123 ? 3.972 13.503 8.667 1.00 88.12 123 VAL A N 1
ATOM 978 C CA . VAL A 1 123 ? 4.613 13.887 9.930 1.00 88.12 123 VAL A CA 1
ATOM 979 C C . VAL A 1 123 ? 3.516 14.100 10.970 1.00 88.12 123 VAL A C 1
ATOM 981 O O . VAL A 1 123 ? 2.592 14.882 10.738 1.00 88.12 123 VAL A O 1
ATOM 984 N N . VAL A 1 124 ? 3.603 13.384 12.088 1.00 84.81 124 VAL A N 1
ATOM 985 C CA . VAL A 1 124 ? 2.742 13.583 13.258 1.00 84.81 124 VAL A CA 1
ATOM 986 C C . VAL A 1 124 ? 3.527 14.457 14.238 1.00 84.81 124 VAL A C 1
ATOM 988 O O . VAL A 1 124 ? 4.644 14.099 14.603 1.00 84.81 124 VAL A O 1
ATOM 991 N N . ASP A 1 125 ? 3.008 15.640 14.576 1.00 80.50 125 ASP A N 1
ATOM 992 C CA . ASP A 1 125 ? 3.607 16.492 15.612 1.00 80.50 125 ASP A CA 1
ATOM 993 C C . ASP A 1 125 ? 2.934 16.167 16.946 1.00 80.50 125 ASP A C 1
ATOM 995 O O . ASP A 1 125 ? 1.780 16.529 17.167 1.00 80.50 125 ASP A O 1
ATOM 999 N N . ASP A 1 126 ? 3.656 15.457 17.811 1.00 67.56 126 ASP A N 1
ATOM 1000 C CA . ASP A 1 126 ? 3.182 15.046 19.138 1.00 67.56 126 ASP A CA 1
ATOM 1001 C C . ASP A 1 126 ? 3.412 16.131 20.210 1.00 67.56 126 ASP A C 1
ATOM 1003 O O . ASP A 1 126 ? 3.240 15.883 21.403 1.00 67.56 126 ASP A O 1
ATOM 1007 N N . ARG A 1 127 ? 3.829 17.345 19.820 1.00 64.88 127 ARG A N 1
ATOM 1008 C CA . ARG A 1 127 ? 4.008 18.473 20.746 1.00 64.88 127 ARG A CA 1
ATOM 1009 C C . ARG A 1 127 ? 2.689 19.216 20.954 1.00 64.88 127 ARG A C 1
ATOM 1011 O O . ARG A 1 127 ? 2.441 20.241 20.320 1.00 64.88 127 ARG A O 1
ATOM 1018 N N . VAL A 1 128 ? 1.877 18.697 21.873 1.00 55.59 128 VAL A N 1
ATOM 1019 C CA . VAL A 1 128 ? 0.757 19.401 22.524 1.00 55.59 128 VAL A CA 1
ATOM 1020 C C . VAL A 1 128 ? 1.005 19.446 24.023 1.00 55.59 128 VAL A C 1
ATOM 1022 O O . VAL A 1 128 ? 1.379 18.393 24.583 1.00 55.59 128 VAL A O 1
#

Secondary structure (DSSP, 8-state):
-----TTSSSGGG----------PPPPPB-TTSPBPPTT-EE--BPPPSSTT---B-EEEEEETTTTEEEEES----S--SGGGGGG-EEEEE-TTSS-EEEEE---S-SSS----EE----------

Radius of gyration: 24.81 Å; chains: 1; bounding box: 84×36×62 Å

Sequence (128 aa):
MKSSFVALSIIYLALSTKSSLGKQAEPLLDVDVDEVVMGTQYYIVSAPLSYNQPTVWKVDDYDGSTRQWYITTNGVEGNAGAETLKNWLKFKRYEHTYGYKIVHCPSVCESCVKLYSNVEYRVVDDRV

pLDDT: mean 83.15, std 17.31, range [38.47, 97.38]

Organism: NCBI:txid168575

Foldseek 3Di:
DDDDDPPPVVVVPPPPPVPVPDPAQDFDADPVRHGADAPDKDWDADDDPDPPFQRTWFFDDQDPVVRDTDIDGPADPDPQAPVRLRRIWGWHDDPPDSDIWIWSDHPSYDPDDGDTGTDDDDDDDPPD